Protein AF-A0A6B3GG98-F1 (afdb_monomer_lite)

Structure (mmCIF, N/CA/C/O backbone):
data_AF-A0A6B3GG98-F1
#
_entry.id   AF-A0A6B3GG98-F1
#
loop_
_atom_site.group_PDB
_atom_site.id
_atom_site.type_symbol
_atom_site.label_atom_id
_atom_site.label_alt_id
_atom_site.label_comp_id
_atom_site.label_asym_id
_atom_site.label_entity_id
_atom_site.label_seq_id
_atom_site.pdbx_PDB_ins_code
_atom_site.Cartn_x
_atom_site.Cartn_y
_atom_site.Cartn_z
_atom_site.occupancy
_atom_site.B_iso_or_equiv
_atom_site.auth_seq_id
_atom_site.auth_comp_id
_atom_site.auth_asym_id
_atom_site.auth_atom_id
_atom_site.pdbx_PDB_model_num
ATOM 1 N N . ALA A 1 1 ? 6.288 -6.763 11.000 1.00 80.81 1 ALA A N 1
ATOM 2 C CA . ALA A 1 1 ? 7.532 -6.064 10.585 1.00 80.81 1 ALA A CA 1
ATOM 3 C C . ALA A 1 1 ? 7.365 -5.291 9.274 1.00 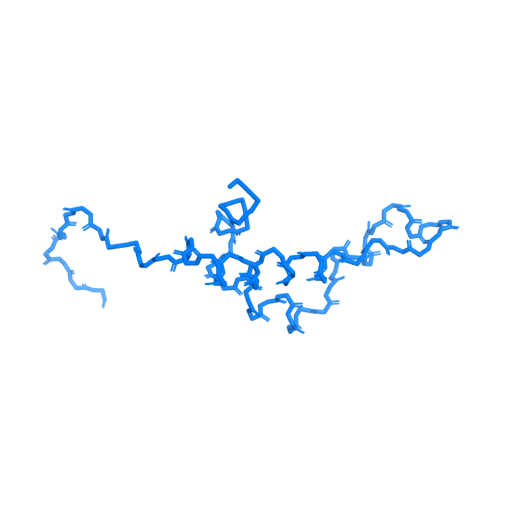80.81 1 ALA A C 1
ATOM 5 O O . ALA A 1 1 ? 7.501 -4.079 9.300 1.00 80.81 1 ALA A O 1
ATOM 6 N N . ALA A 1 2 ? 7.074 -5.942 8.138 1.00 91.69 2 ALA A N 1
ATOM 7 C CA . ALA A 1 2 ? 6.853 -5.226 6.872 1.00 91.69 2 ALA A CA 1
ATOM 8 C C . ALA A 1 2 ? 5.506 -4.477 6.845 1.00 91.69 2 ALA A C 1
ATOM 10 O O . ALA A 1 2 ? 5.496 -3.288 6.549 1.00 91.69 2 ALA A O 1
ATOM 11 N N . SER A 1 3 ? 4.411 -5.144 7.240 1.00 93.69 3 SER A N 1
ATOM 12 C CA . SER A 1 3 ? 3.076 -4.526 7.332 1.00 93.69 3 SER A CA 1
ATOM 13 C C . SER A 1 3 ? 3.059 -3.328 8.292 1.00 93.69 3 SER A C 1
ATOM 15 O O . SER A 1 3 ? 2.682 -2.233 7.899 1.00 93.69 3 SER A O 1
ATOM 17 N N . GLU A 1 4 ? 3.627 -3.481 9.493 1.00 93.38 4 GLU A N 1
ATOM 18 C CA . GLU A 1 4 ? 3.818 -2.373 10.449 1.00 93.38 4 GLU A CA 1
ATOM 19 C C . GLU A 1 4 ? 4.478 -1.129 9.837 1.00 93.38 4 GLU A C 1
ATOM 21 O O . GLU A 1 4 ? 4.060 -0.004 10.093 1.00 93.38 4 GLU A O 1
ATOM 26 N N . ARG A 1 5 ? 5.509 -1.306 8.997 1.00 94.44 5 ARG A N 1
ATOM 27 C CA . ARG A 1 5 ? 6.191 -0.173 8.351 1.00 94.44 5 ARG A CA 1
ATOM 28 C C . ARG A 1 5 ? 5.325 0.498 7.288 1.00 94.44 5 ARG A C 1
ATOM 30 O O . ARG A 1 5 ? 5.475 1.698 7.099 1.00 94.44 5 ARG A O 1
ATOM 37 N N . LEU A 1 6 ? 4.450 -0.251 6.615 1.00 94.00 6 LEU A N 1
ATOM 38 C CA . LEU A 1 6 ? 3.464 0.317 5.693 1.00 94.00 6 LEU A CA 1
ATOM 39 C C . LEU A 1 6 ? 2.396 1.100 6.457 1.00 94.00 6 LEU A C 1
ATOM 41 O O . LEU A 1 6 ? 2.124 2.250 6.122 1.00 94.00 6 LEU A O 1
ATOM 45 N N . HIS A 1 7 ? 1.861 0.514 7.529 1.00 94.19 7 HIS A N 1
ATOM 46 C CA . HIS A 1 7 ? 0.848 1.158 8.360 1.00 94.19 7 HIS A CA 1
ATOM 47 C C . HIS A 1 7 ? 1.358 2.386 9.122 1.00 94.19 7 HIS A C 1
ATOM 49 O O . HIS A 1 7 ? 0.580 3.289 9.413 1.00 94.19 7 HIS A O 1
ATOM 55 N N . ALA A 1 8 ? 2.667 2.481 9.373 1.00 94.69 8 ALA A N 1
ATOM 56 C CA . ALA A 1 8 ? 3.271 3.650 10.010 1.00 94.69 8 ALA A CA 1
ATOM 57 C C . ALA A 1 8 ? 3.103 4.956 9.208 1.00 94.69 8 ALA A C 1
ATOM 59 O O . ALA A 1 8 ? 3.154 6.038 9.791 1.00 94.69 8 ALA A O 1
ATOM 60 N N . THR A 1 9 ? 2.938 4.880 7.885 1.00 93.12 9 THR A N 1
ATOM 61 C CA . THR A 1 9 ? 2.819 6.061 7.010 1.00 93.12 9 THR A CA 1
ATOM 62 C C . THR A 1 9 ? 1.535 6.082 6.188 1.00 93.12 9 THR A C 1
ATOM 64 O O . THR A 1 9 ? 1.244 7.089 5.542 1.00 93.12 9 THR A O 1
ATOM 67 N N . ASN A 1 10 ? 0.757 5.000 6.209 1.00 93.75 10 ASN A N 1
ATOM 68 C CA . ASN A 1 10 ? -0.448 4.854 5.414 1.00 93.75 10 ASN A CA 1
ATOM 69 C C . ASN A 1 10 ? -1.475 3.968 6.123 1.00 93.75 10 ASN A C 1
ATOM 71 O O . ASN A 1 10 ? -1.229 2.797 6.378 1.00 93.75 10 ASN A O 1
ATOM 75 N N . ASN A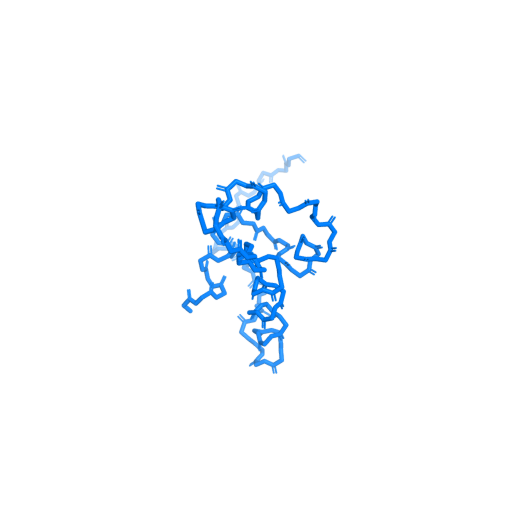 1 11 ? -2.666 4.502 6.376 1.00 93.25 11 ASN A N 1
ATOM 76 C CA . ASN A 1 11 ? -3.718 3.756 7.068 1.00 93.25 11 ASN A CA 1
ATOM 77 C C . ASN A 1 11 ? -4.350 2.651 6.203 1.00 93.25 11 ASN A C 1
ATOM 79 O O . ASN A 1 11 ? -4.945 1.734 6.756 1.00 93.25 11 ASN A O 1
ATOM 83 N N . PHE A 1 12 ? -4.224 2.745 4.874 1.00 94.56 12 PHE A N 1
ATOM 84 C CA . PHE A 1 12 ? -4.981 1.955 3.897 1.00 94.56 12 PHE A CA 1
ATOM 85 C C . PHE A 1 12 ? -4.107 1.347 2.776 1.00 94.56 12 PHE A C 1
ATOM 87 O O . PHE A 1 12 ? -4.389 1.556 1.585 1.00 94.56 12 PHE A O 1
ATOM 94 N N . PRO A 1 13 ? -3.022 0.619 3.107 1.00 93.56 13 PRO A N 1
ATOM 95 C CA . PRO A 1 13 ? -2.101 0.051 2.122 1.00 93.56 13 PRO A CA 1
ATOM 96 C C . PRO A 1 13 ? -2.775 -0.906 1.124 1.00 93.56 13 PRO A C 1
ATOM 98 O O . PRO A 1 13 ? -2.355 -0.987 -0.032 1.00 93.56 13 PRO A O 1
ATOM 101 N N . GLU A 1 14 ? -3.860 -1.573 1.518 1.00 93.06 14 GLU A N 1
ATOM 102 C CA . GLU A 1 14 ? -4.667 -2.459 0.675 1.00 93.06 14 GLU A CA 1
ATOM 103 C C . GLU A 1 14 ? -5.350 -1.719 -0.482 1.00 93.06 14 GLU A C 1
ATOM 105 O O . GLU A 1 14 ? -5.516 -2.268 -1.575 1.00 93.06 14 GLU A O 1
ATOM 110 N N . PHE A 1 15 ? -5.714 -0.453 -0.283 1.00 93.00 15 PHE A N 1
ATOM 111 C CA . PHE A 1 15 ? -6.342 0.357 -1.322 1.00 93.00 15 PHE A CA 1
ATOM 112 C C . PHE A 1 15 ? -5.297 1.115 -2.127 1.00 93.00 15 PHE A C 1
ATOM 114 O O . PHE A 1 15 ? -5.328 1.112 -3.362 1.00 93.00 15 PHE A O 1
ATOM 121 N N . THR A 1 16 ? -4.331 1.734 -1.449 1.00 91.00 16 THR A N 1
ATOM 122 C CA . THR A 1 16 ? -3.303 2.521 -2.131 1.00 91.00 16 THR A CA 1
ATOM 123 C C . THR A 1 16 ? -2.419 1.650 -3.014 1.00 91.00 16 THR A C 1
ATOM 125 O O . THR A 1 16 ? -2.114 2.074 -4.122 1.00 91.00 16 THR A O 1
ATOM 128 N N . GLY A 1 17 ? -2.076 0.420 -2.613 1.00 89.62 17 GLY A N 1
ATOM 129 C CA . GLY A 1 17 ? -1.285 -0.494 -3.449 1.00 89.62 17 GLY A CA 1
ATOM 130 C C . GLY A 1 17 ? -1.958 -0.832 -4.790 1.00 89.62 17 GLY A C 1
ATOM 131 O O . GLY A 1 17 ? -1.282 -1.131 -5.774 1.00 89.62 17 GLY A O 1
ATOM 132 N N . ARG A 1 18 ? -3.293 -0.715 -4.866 1.00 92.00 18 ARG A N 1
ATOM 133 C CA . ARG A 1 18 ? -4.090 -0.975 -6.077 1.00 92.00 18 ARG A CA 1
ATOM 134 C C . ARG A 1 18 ? -4.344 0.286 -6.903 1.00 92.00 18 ARG A C 1
ATOM 136 O O . ARG A 1 18 ? -4.261 0.234 -8.129 1.00 92.00 18 ARG A O 1
ATOM 143 N N . LEU A 1 19 ? -4.645 1.406 -6.243 1.00 93.19 19 LEU A N 1
ATOM 144 C CA . LEU A 1 19 ? -5.063 2.652 -6.897 1.00 93.19 19 LEU A CA 1
ATOM 145 C C . LEU A 1 19 ? -3.900 3.596 -7.235 1.00 93.19 19 LEU A C 1
ATOM 147 O O . LEU A 1 19 ? -4.022 4.416 -8.143 1.00 93.19 19 LEU A O 1
ATOM 151 N N . CYS A 1 20 ? -2.790 3.523 -6.500 1.00 92.81 20 CYS A N 1
ATOM 152 C CA . CYS A 1 20 ? -1.706 4.492 -6.609 1.00 92.81 20 CYS A CA 1
ATOM 153 C C . CYS A 1 20 ? -1.138 4.551 -8.043 1.00 92.81 20 CYS A C 1
ATOM 155 O O . CYS A 1 20 ? -0.820 3.502 -8.616 1.00 92.81 20 CYS A O 1
ATOM 157 N N . PRO A 1 21 ? -0.921 5.760 -8.606 1.00 93.19 21 PRO A N 1
ATOM 158 C CA . PRO A 1 21 ? -0.250 5.939 -9.896 1.00 93.19 21 PRO A CA 1
ATOM 159 C C . PRO A 1 21 ? 1.263 5.643 -9.841 1.00 93.19 21 PRO A C 1
ATOM 161 O O . PRO A 1 21 ? 1.964 5.868 -10.821 1.00 93.19 21 PRO A O 1
ATOM 164 N N . ALA A 1 22 ? 1.762 5.150 -8.703 1.00 93.69 22 ALA A N 1
ATOM 165 C CA . ALA A 1 22 ? 3.124 4.672 -8.480 1.00 93.69 22 ALA A CA 1
ATOM 166 C C . ALA A 1 22 ? 4.248 5.687 -8.802 1.00 93.69 22 ALA A C 1
ATOM 168 O O . ALA A 1 22 ? 5.207 5.350 -9.498 1.00 93.69 22 ALA A O 1
ATOM 169 N N . PRO A 1 23 ? 4.215 6.921 -8.249 1.00 94.38 23 PRO A N 1
ATOM 170 C CA . PRO A 1 23 ? 5.294 7.893 -8.457 1.00 94.38 23 PRO A CA 1
ATOM 171 C C . PRO A 1 23 ? 6.645 7.403 -7.907 1.00 94.38 23 PRO A C 1
ATOM 173 O O . PRO A 1 23 ? 7.697 7.781 -8.419 1.00 94.38 23 PRO A O 1
ATOM 176 N N . CYS A 1 24 ? 6.621 6.536 -6.890 1.00 94.75 24 CYS A N 1
ATOM 177 C CA . CYS A 1 24 ? 7.802 5.874 -6.340 1.00 94.75 24 CYS A CA 1
ATOM 178 C C . CYS A 1 24 ? 8.502 4.952 -7.355 1.00 94.75 24 CYS A C 1
ATOM 180 O O . CYS A 1 24 ? 9.727 4.859 -7.341 1.00 94.75 24 CYS A O 1
ATOM 182 N N . GLU A 1 25 ? 7.754 4.308 -8.256 1.00 96.38 25 GLU A N 1
ATOM 183 C CA . GLU A 1 25 ? 8.311 3.450 -9.308 1.00 96.38 25 GLU A CA 1
ATOM 184 C C . GLU A 1 25 ? 8.925 4.299 -10.427 1.00 96.38 25 GLU A C 1
ATOM 186 O O . GLU A 1 25 ? 10.043 4.028 -10.861 1.00 96.38 25 GLU A O 1
ATOM 191 N N . SER A 1 26 ? 8.259 5.393 -10.816 1.00 94.31 26 SER A N 1
ATOM 192 C CA . SER A 1 26 ? 8.779 6.360 -11.796 1.00 94.31 26 SER A CA 1
ATOM 193 C C . SER A 1 26 ? 10.095 7.015 -11.360 1.00 94.31 26 SER A C 1
ATOM 195 O O . SER A 1 26 ? 10.927 7.348 -12.198 1.00 94.31 26 SER A O 1
ATOM 197 N N . ALA A 1 27 ? 10.298 7.194 -10.052 1.00 96.56 27 ALA A N 1
ATOM 198 C CA . ALA A 1 27 ? 11.520 7.759 -9.477 1.00 96.56 27 ALA A CA 1
ATOM 199 C C . ALA A 1 27 ? 12.601 6.705 -9.149 1.00 96.56 27 ALA A C 1
ATOM 201 O O . ALA A 1 27 ? 13.636 7.038 -8.568 1.00 96.56 27 ALA A O 1
ATOM 202 N N . CYS A 1 28 ? 12.380 5.428 -9.475 1.00 97.31 28 CYS A N 1
ATOM 203 C CA . CYS A 1 28 ? 13.297 4.352 -9.120 1.00 97.31 28 CYS A CA 1
ATOM 204 C C . CYS A 1 28 ? 14.627 4.474 -9.881 1.00 97.31 28 CYS A C 1
ATOM 206 O O . CYS A 1 28 ? 14.653 4.437 -11.108 1.00 97.31 28 CYS A O 1
ATOM 208 N N . VAL A 1 29 ? 15.755 4.521 -9.160 1.00 97.75 29 VAL A N 1
ATOM 209 C CA . VAL A 1 29 ? 17.100 4.598 -9.770 1.00 97.75 29 VAL A CA 1
ATOM 210 C C . VAL A 1 29 ? 17.432 3.395 -10.658 1.00 97.75 29 VAL A C 1
ATOM 212 O O . VAL A 1 29 ? 18.181 3.532 -11.622 1.00 97.75 29 VAL A O 1
ATOM 215 N N . LEU A 1 30 ? 16.848 2.222 -10.383 1.00 96.75 30 LEU A N 1
ATOM 216 C CA . LEU A 1 30 ? 16.993 1.048 -11.249 1.00 96.75 30 LEU A CA 1
ATOM 217 C C . LEU A 1 30 ? 16.371 1.293 -12.633 1.00 96.75 30 LEU A C 1
ATOM 219 O O . LEU A 1 30 ? 16.921 0.834 -13.633 1.00 96.75 30 LEU A O 1
ATOM 223 N N . GLY A 1 31 ? 15.312 2.114 -12.673 1.00 95.38 31 GLY A N 1
ATOM 224 C CA . GLY A 1 31 ? 14.613 2.593 -13.867 1.00 95.38 31 GLY A CA 1
ATOM 225 C C . GLY A 1 31 ? 15.498 3.296 -14.900 1.00 95.38 31 GLY A C 1
ATOM 226 O O . GLY A 1 31 ? 15.087 3.443 -16.045 1.00 95.38 31 GLY A O 1
ATOM 227 N N . ILE A 1 32 ? 16.717 3.710 -14.528 1.00 95.12 32 ILE A N 1
ATOM 228 C CA . ILE A 1 32 ? 17.675 4.340 -15.449 1.00 95.12 32 ILE A CA 1
ATOM 229 C C . ILE A 1 32 ? 18.171 3.338 -16.503 1.00 95.12 32 ILE A C 1
ATOM 231 O O . ILE A 1 32 ? 18.352 3.712 -17.657 1.00 95.12 32 ILE A O 1
ATOM 235 N N . ASN A 1 33 ? 18.393 2.075 -16.120 1.00 95.75 33 ASN A N 1
ATOM 236 C CA . ASN A 1 33 ? 19.029 1.074 -16.991 1.00 95.75 33 ASN A CA 1
ATOM 237 C C . ASN A 1 33 ? 18.260 -0.255 -17.084 1.00 95.75 33 ASN A C 1
ATOM 239 O O . ASN A 1 33 ? 18.611 -1.105 -17.900 1.00 95.75 33 ASN A O 1
ATOM 243 N N . GLN A 1 34 ? 17.260 -0.474 -16.230 1.00 96.56 34 GLN A N 1
ATOM 244 C CA . GLN A 1 34 ? 16.462 -1.700 -16.144 1.00 96.56 34 GLN A CA 1
ATOM 245 C C . GLN A 1 34 ? 15.018 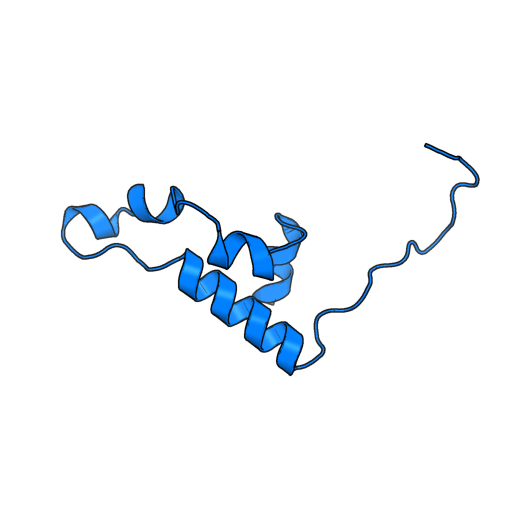-1.350 -15.752 1.00 96.56 34 GLN A C 1
ATOM 247 O O . GLN A 1 34 ? 14.759 -0.222 -15.335 1.00 96.56 34 GLN A O 1
ATOM 252 N N . PRO A 1 35 ? 14.054 -2.281 -15.860 1.00 95.50 35 PRO A N 1
ATOM 253 C CA . PRO A 1 35 ? 12.714 -2.048 -15.336 1.00 95.50 35 PRO A CA 1
ATOM 254 C C . PRO A 1 35 ? 12.745 -1.654 -13.852 1.00 95.50 35 PRO A C 1
ATOM 256 O O . PRO A 1 35 ? 13.472 -2.249 -13.053 1.00 95.50 35 PRO A O 1
ATOM 259 N N . ALA A 1 36 ? 11.951 -0.646 -13.487 1.00 96.56 36 ALA A N 1
ATOM 260 C CA . ALA A 1 36 ? 11.801 -0.219 -12.102 1.00 96.56 36 ALA A CA 1
ATOM 261 C C . ALA A 1 36 ? 11.226 -1.346 -11.231 1.00 96.56 36 ALA A C 1
ATOM 263 O O . ALA A 1 36 ? 10.500 -2.225 -11.701 1.00 96.56 36 ALA A O 1
ATOM 264 N N . VAL A 1 37 ? 11.529 -1.298 -9.933 1.00 97.19 37 VAL A N 1
ATOM 265 C CA . VAL A 1 37 ? 10.912 -2.207 -8.962 1.00 97.19 37 VAL A CA 1
ATOM 266 C C . VAL A 1 37 ? 9.414 -1.927 -8.907 1.00 97.19 37 VAL A C 1
ATOM 268 O O . VAL A 1 37 ? 9.012 -0.773 -8.789 1.00 97.19 37 VAL A O 1
ATOM 271 N N . THR A 1 38 ? 8.594 -2.978 -8.925 1.00 95.56 38 THR A N 1
ATOM 272 C CA . THR A 1 38 ? 7.135 -2.878 -8.779 1.00 95.56 38 THR A CA 1
ATOM 273 C C . THR A 1 38 ? 6.750 -2.667 -7.311 1.00 95.56 38 THR A C 1
ATOM 275 O O . THR A 1 38 ? 6.187 -3.560 -6.670 1.00 95.56 38 THR A O 1
ATOM 278 N N . ILE A 1 39 ? 7.132 -1.518 -6.747 1.00 95.50 39 ILE A N 1
ATOM 279 C CA . ILE A 1 39 ? 6.927 -1.160 -5.338 1.00 95.50 39 ILE A CA 1
ATOM 280 C C . ILE A 1 39 ? 5.457 -1.316 -4.953 1.00 95.50 39 ILE A C 1
ATOM 282 O O . ILE A 1 39 ? 5.179 -1.981 -3.960 1.00 95.50 39 ILE A O 1
ATOM 286 N N . LYS A 1 40 ? 4.507 -0.828 -5.762 1.00 93.94 40 LYS A N 1
ATOM 287 C CA . LYS A 1 40 ? 3.079 -0.924 -5.419 1.00 93.94 40 LYS A CA 1
ATOM 288 C C . LYS A 1 40 ? 2.612 -2.380 -5.294 1.00 93.94 40 LYS A C 1
ATOM 290 O O . LYS A 1 40 ? 1.813 -2.706 -4.422 1.00 93.94 40 LYS A O 1
ATOM 295 N N . ASN A 1 41 ? 3.130 -3.272 -6.147 1.00 94.88 41 ASN A N 1
ATOM 296 C CA . ASN A 1 41 ? 2.777 -4.694 -6.110 1.00 94.88 41 ASN A CA 1
ATOM 297 C C . ASN A 1 41 ? 3.382 -5.373 -4.879 1.00 94.88 41 ASN A C 1
ATOM 299 O O . ASN A 1 41 ? 2.764 -6.263 -4.300 1.00 94.88 41 ASN A O 1
ATOM 303 N N . VAL A 1 42 ? 4.580 -4.952 -4.465 1.00 96.00 42 VAL A N 1
ATOM 304 C CA . VAL A 1 42 ? 5.186 -5.419 -3.214 1.00 96.00 42 VAL A CA 1
ATOM 305 C C . VAL A 1 42 ? 4.352 -4.951 -2.022 1.00 96.00 42 VAL A C 1
ATOM 307 O O . VAL A 1 42 ? 4.040 -5.766 -1.159 1.00 96.00 42 VAL A O 1
ATOM 310 N N . GLU A 1 43 ? 3.932 -3.684 -1.995 1.00 96.00 43 GLU A N 1
ATOM 311 C CA . GLU A 1 43 ? 3.066 -3.138 -0.943 1.00 96.00 43 GLU A CA 1
ATOM 312 C C . GLU A 1 43 ? 1.742 -3.903 -0.844 1.00 96.00 43 GLU A C 1
ATOM 314 O O . GLU A 1 43 ? 1.392 -4.356 0.247 1.00 96.00 43 GLU A O 1
ATOM 319 N N . VAL A 1 44 ? 1.055 -4.125 -1.975 1.00 96.25 44 VAL A N 1
ATOM 320 C CA . VAL A 1 44 ? -0.218 -4.863 -1.992 1.00 96.25 44 VAL A CA 1
ATOM 321 C C . VAL A 1 44 ? -0.037 -6.316 -1.542 1.00 96.25 44 VAL A C 1
ATOM 323 O O . VAL A 1 44 ? -0.840 -6.832 -0.775 1.00 96.25 44 VAL A O 1
ATOM 326 N N . SER A 1 45 ? 1.065 -6.961 -1.935 1.00 96.81 45 SER A N 1
ATOM 327 C CA . SER A 1 45 ? 1.351 -8.343 -1.534 1.00 96.81 45 SER A CA 1
ATOM 328 C C . SER A 1 45 ? 1.634 -8.463 -0.033 1.00 96.81 45 SER A C 1
ATOM 330 O O . SER A 1 45 ? 1.283 -9.467 0.585 1.00 96.81 45 SER A O 1
ATOM 332 N N . ILE A 1 46 ? 2.284 -7.458 0.566 1.00 96.56 46 ILE A N 1
ATOM 333 C CA . ILE A 1 46 ? 2.560 -7.438 2.009 1.00 96.56 46 ILE A CA 1
ATOM 334 C C . ILE A 1 46 ? 1.257 -7.316 2.798 1.00 96.56 46 ILE A C 1
ATOM 336 O O . ILE A 1 46 ? 1.074 -8.062 3.760 1.00 96.56 46 ILE A O 1
ATOM 340 N N . ILE A 1 47 ? 0.377 -6.388 2.414 1.00 96.69 47 ILE A N 1
ATOM 341 C CA . ILE A 1 47 ? -0.876 -6.161 3.141 1.00 96.69 47 ILE A CA 1
ATOM 342 C C . ILE A 1 47 ? -1.882 -7.291 2.924 1.00 96.69 47 ILE A C 1
ATOM 344 O O . ILE A 1 47 ? -2.507 -7.714 3.889 1.00 96.69 47 ILE A O 1
ATOM 348 N N . ASP A 1 48 ? -1.984 -7.850 1.714 1.00 96.81 48 ASP A N 1
ATOM 349 C CA . ASP A 1 48 ? -2.851 -9.007 1.455 1.00 96.81 48 ASP A CA 1
ATOM 350 C C . ASP A 1 48 ? -2.433 -10.192 2.338 1.00 96.81 48 ASP A C 1
ATOM 352 O O . ASP A 1 48 ? -3.258 -10.778 3.036 1.00 96.81 48 ASP A O 1
ATOM 356 N N . LYS A 1 49 ? -1.123 -10.459 2.433 1.00 96.88 49 LYS A N 1
ATOM 357 C CA . LYS A 1 49 ? -0.604 -11.489 3.339 1.00 96.88 49 LYS A CA 1
ATOM 358 C C . LYS A 1 49 ? -0.900 -11.191 4.814 1.00 96.88 49 LYS A C 1
ATOM 360 O O . LYS A 1 49 ? -1.143 -12.130 5.563 1.00 96.88 49 LYS A O 1
ATOM 365 N N . ALA A 1 50 ? -0.838 -9.926 5.233 1.00 95.94 50 ALA A N 1
ATOM 366 C CA . ALA A 1 50 ? -1.121 -9.529 6.614 1.00 95.94 50 ALA A CA 1
ATOM 367 C C . ALA A 1 50 ? -2.610 -9.675 6.973 1.00 95.94 50 ALA A C 1
ATOM 369 O O . ALA A 1 50 ? -2.941 -10.014 8.108 1.00 95.94 50 ALA A O 1
ATOM 370 N N . TRP A 1 51 ? -3.512 -9.451 6.014 1.00 95.44 51 TRP A N 1
ATOM 371 C CA . TRP A 1 51 ? -4.931 -9.762 6.179 1.00 95.44 51 TRP A CA 1
ATOM 372 C C . TRP A 1 51 ? -5.166 -11.269 6.276 1.00 95.44 51 TRP A C 1
ATOM 374 O O . TRP A 1 51 ? -5.855 -11.712 7.193 1.00 95.44 51 TRP A O 1
ATOM 384 N N . ASP A 1 52 ? -4.547 -12.057 5.392 1.00 96.75 52 ASP A N 1
ATOM 385 C CA . ASP A 1 52 ? -4.677 -13.520 5.386 1.00 96.75 52 ASP A CA 1
ATOM 386 C C . ASP A 1 52 ? -4.156 -14.171 6.681 1.00 96.75 52 ASP A C 1
ATOM 388 O O . ASP A 1 52 ? -4.691 -15.189 7.124 1.00 96.75 52 ASP A O 1
ATOM 392 N N . SER A 1 53 ? -3.123 -13.596 7.308 1.00 95.38 53 SER A N 1
ATOM 393 C CA . SER A 1 53 ? -2.592 -14.053 8.601 1.00 95.38 53 SER A CA 1
ATOM 394 C C . SER A 1 53 ? -3.362 -13.530 9.816 1.00 95.38 53 SER A C 1
ATOM 396 O O . SER A 1 53 ? -3.119 -14.005 10.925 1.00 95.38 53 SER A O 1
ATOM 398 N N . GLY A 1 54 ? -4.289 -12.584 9.633 1.00 94.38 54 GLY A N 1
ATOM 399 C CA . GLY A 1 54 ? -5.013 -11.936 10.729 1.00 94.38 54 GLY A CA 1
ATOM 400 C C . GLY A 1 54 ? -4.180 -10.926 11.527 1.00 94.38 54 GLY A C 1
ATOM 401 O O . GLY A 1 54 ? -4.572 -10.563 12.633 1.00 94.38 54 GLY A O 1
ATOM 402 N N . ASP A 1 55 ? -3.052 -10.460 10.981 1.00 92.75 55 ASP A N 1
ATOM 403 C CA . ASP A 1 55 ? -2.172 -9.475 11.628 1.00 92.75 55 ASP A CA 1
ATOM 404 C C . ASP A 1 55 ? -2.751 -8.046 11.584 1.00 92.75 55 ASP A C 1
ATOM 406 O O . ASP A 1 55 ? -2.267 -7.154 12.281 1.00 92.75 55 ASP A O 1
ATOM 410 N N . VAL A 1 56 ? -3.782 -7.803 10.766 1.00 94.31 56 VAL A N 1
ATOM 411 C CA . VAL A 1 56 ? -4.445 -6.497 10.658 1.00 94.31 56 VAL A CA 1
ATOM 412 C C . VAL A 1 56 ? -5.627 -6.427 11.622 1.00 94.31 56 VAL A C 1
ATOM 414 O O . VAL A 1 56 ? -6.689 -7.003 11.383 1.00 94.31 56 VAL A O 1
ATOM 417 N N . THR A 1 57 ? -5.456 -5.683 12.716 1.00 92.69 57 THR A N 1
ATOM 418 C CA . THR A 1 57 ? -6.486 -5.500 13.747 1.00 92.69 57 THR A CA 1
ATOM 419 C C . THR A 1 57 ? -6.764 -4.024 14.030 1.00 92.69 57 THR A C 1
ATOM 421 O O . THR A 1 57 ? -5.861 -3.192 13.903 1.00 92.69 57 THR A O 1
ATOM 424 N N . PRO A 1 58 ? -7.984 -3.671 14.481 1.00 93.69 58 PRO A N 1
ATOM 425 C CA . P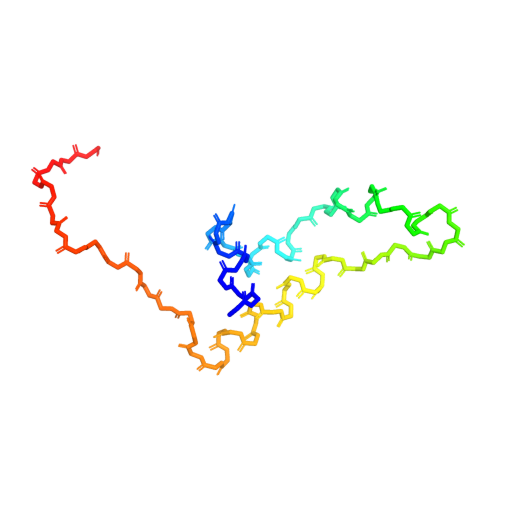RO A 1 58 ? -8.283 -2.319 14.942 1.00 93.69 58 PRO A CA 1
ATOM 426 C C . PRO A 1 58 ? -7.319 -1.860 16.042 1.00 93.69 58 PRO A C 1
ATOM 428 O O . PRO A 1 58 ? -6.947 -2.648 16.910 1.00 93.69 58 PRO A O 1
ATOM 431 N N . GLN A 1 59 ? -6.977 -0.571 16.034 1.00 92.44 59 GLN A N 1
ATOM 432 C CA . GLN A 1 59 ? -6.145 0.079 17.052 1.00 92.44 59 GLN A CA 1
ATOM 433 C C . GLN A 1 59 ? -7.012 1.0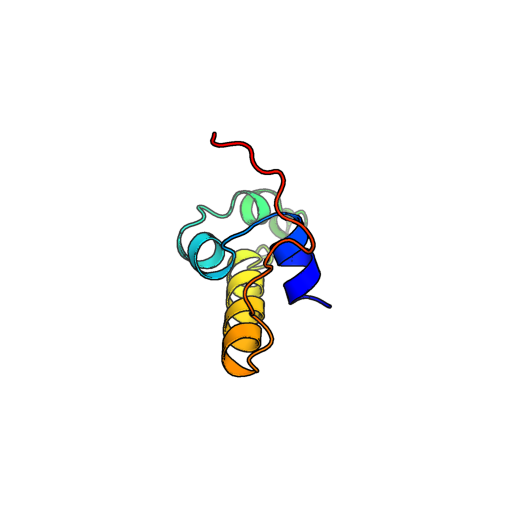25 17.902 1.00 92.44 59 GLN A C 1
ATOM 435 O O . GLN A 1 59 ? -7.028 2.236 17.659 1.00 92.44 59 GLN A O 1
ATOM 440 N N . PRO A 1 60 ? -7.818 0.500 18.846 1.00 93.69 60 PRO A N 1
ATOM 441 C CA . PRO A 1 60 ? -8.611 1.337 19.733 1.00 93.69 60 PRO A CA 1
ATOM 442 C C . PRO A 1 60 ? -7.698 2.144 20.670 1.00 93.69 60 PRO A C 1
ATOM 444 O O . PRO A 1 60 ? -6.638 1.662 21.072 1.00 93.69 60 PRO A O 1
ATOM 447 N N . PRO A 1 61 ? -8.098 3.363 21.063 1.00 94.38 61 PRO A N 1
ATOM 448 C CA . PRO A 1 61 ? -7.324 4.148 22.013 1.00 94.38 61 PRO A CA 1
ATOM 449 C C . PRO A 1 61 ? -7.334 3.493 23.400 1.00 94.38 61 PRO A C 1
ATOM 451 O O . PRO A 1 61 ? -8.374 3.027 23.865 1.00 94.38 61 PRO A O 1
ATOM 454 N N . GLU A 1 62 ? -6.208 3.555 24.112 1.00 95.62 62 GLU A N 1
ATOM 455 C CA . GLU A 1 62 ? -6.112 3.067 25.499 1.00 95.62 62 GLU A CA 1
ATOM 456 C C . GLU A 1 62 ? -7.006 3.859 26.468 1.00 95.62 62 GLU A C 1
ATOM 458 O O . GLU A 1 62 ? -7.473 3.337 27.480 1.00 95.62 62 GLU A O 1
ATOM 463 N N . ARG A 1 63 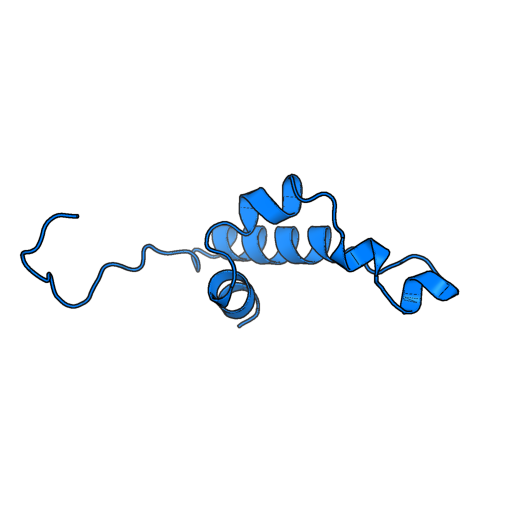? -7.258 5.141 26.168 1.00 95.38 63 ARG A N 1
ATOM 464 C CA . ARG A 1 63 ? -8.082 6.032 26.990 1.00 95.38 63 ARG A CA 1
ATOM 465 C C . ARG A 1 63 ? -8.910 6.982 26.132 1.00 95.38 63 ARG A C 1
ATOM 467 O O . ARG A 1 63 ? -8.397 7.638 25.229 1.00 95.38 63 ARG A O 1
ATOM 474 N N . LEU A 1 64 ? -10.183 7.135 26.493 1.00 94.69 64 LEU A N 1
ATOM 475 C CA . LEU A 1 64 ? -11.084 8.114 25.886 1.00 94.69 64 LEU A CA 1
ATOM 476 C C . LEU A 1 64 ? -10.827 9.521 26.448 1.00 94.69 64 LEU A C 1
ATOM 478 O O . LEU A 1 64 ? -10.698 9.712 27.659 1.00 94.69 64 LEU A O 1
ATOM 482 N N . SER A 1 65 ? -10.774 10.521 25.565 1.00 93.75 65 SER A N 1
ATOM 483 C CA . SER A 1 65 ? -10.509 11.920 25.936 1.00 93.75 65 SER A CA 1
ATOM 484 C C . SER A 1 65 ? -11.738 12.662 26.479 1.00 93.75 65 SER A C 1
ATOM 486 O O . SER A 1 65 ? -11.587 13.725 27.079 1.00 93.75 65 SER A O 1
ATOM 488 N N . GLY A 1 66 ? -12.947 12.136 26.248 1.00 95.69 66 GLY A N 1
ATOM 489 C CA . GLY A 1 66 ? -14.216 12.792 26.589 1.00 95.69 66 GLY A CA 1
ATOM 490 C C . GLY A 1 66 ? -14.565 14.005 25.714 1.00 95.69 66 GLY A C 1
ATOM 491 O O . GLY A 1 66 ? -15.539 14.694 26.003 1.00 95.69 66 GLY A O 1
ATOM 492 N N . LYS A 1 67 ? -13.786 14.285 24.659 1.00 94.31 67 LYS A N 1
ATOM 493 C CA . LYS A 1 67 ? -14.019 15.386 23.711 1.00 94.31 67 LYS A CA 1
ATOM 494 C C . LYS A 1 67 ? -14.617 14.851 22.406 1.00 94.31 67 LYS A C 1
ATOM 496 O O . LYS A 1 67 ? -14.257 13.757 21.981 1.00 94.31 67 LYS A O 1
ATOM 501 N N . THR A 1 68 ? -15.488 15.639 21.774 1.00 91.88 68 THR A N 1
ATOM 502 C CA . THR A 1 68 ? -16.018 15.376 20.421 1.00 91.88 68 THR A CA 1
ATOM 503 C C . THR A 1 68 ? -15.336 16.323 19.433 1.00 91.88 68 THR A C 1
ATOM 505 O O . THR A 1 68 ? -15.077 17.473 19.796 1.00 91.88 68 THR A O 1
ATOM 508 N N . VAL A 1 69 ? -14.995 15.819 18.243 1.00 84.00 69 VAL A N 1
ATOM 509 C CA . VAL A 1 69 ? -14.341 16.557 17.145 1.00 84.00 69 VAL A CA 1
ATOM 510 C C . VAL A 1 69 ? -15.379 16.952 16.108 1.00 84.00 69 VAL A C 1
ATOM 512 O O . VAL A 1 69 ? -16.261 16.106 15.843 1.00 84.00 69 VAL A O 1
#

Sequence (69 aa):
AASERLHATNNFPEFTGRLCPAPCESACVLGINQPAVTIKNVEVSIIDKAWDSGDVTPQPPERLSGKTV

Secondary structure (DSSP, 8-state):
-HHHHHHTT-S-HHHHHHH---HHHHT-GGGGTSPPP-HHHHHHHHHHHHHHTT-------SS--S---

Foldseek 3Di:
DLLVVVCVVDVCLLVCLPPPPPVVQVPAPCVVPHRGDSVSPVSNVVVVVCVVVVVDDDDDDPDDPPDDD

pLDDT: mean 94.29, std 2.64, range [80.81, 97.75]

Radius of gyration: 15.98 Å; chains: 1; bounding box: 35×31×44 Å